Protein AF-A0A4W3GFA6-F1 (afdb_monomer)

Organism: Callorhinchus milii (NCBI:txid7868)

Mean predicted aligned error: 4.29 Å

Radius of gyration: 12.39 Å; Cα contacts (8 Å, |Δi|>4): 155; chains: 1; bounding box: 32×21×29 Å

pLDDT: mean 89.23, std 7.23, range [68.44, 96.12]

Structure (mmCIF, N/CA/C/O backbone):
data_AF-A0A4W3GFA6-F1
#
_entry.id   AF-A0A4W3GFA6-F1
#
loop_
_atom_site.group_PDB
_atom_site.id
_atom_site.type_symbol
_atom_site.label_atom_id
_atom_site.label_alt_id
_atom_site.label_comp_id
_atom_site.label_asym_id
_atom_site.label_entity_id
_atom_site.label_seq_id
_atom_site.pdbx_PDB_ins_code
_atom_site.Cartn_x
_atom_site.Cartn_y
_atom_site.Cartn_z
_atom_site.occupancy
_atom_site.B_iso_or_equiv
_atom_site.auth_seq_id
_atom_site.auth_comp_id
_atom_site.auth_asym_id
_atom_site.auth_atom_id
_atom_site.pdbx_PDB_model_num
ATOM 1 N N . TYR A 1 1 ? -1.095 -9.795 -5.134 1.00 88.38 1 TYR A N 1
ATOM 2 C CA . TYR A 1 1 ? 0.199 -9.088 -5.164 1.00 88.38 1 TYR A CA 1
ATOM 3 C C . TYR A 1 1 ? 0.964 -9.508 -6.402 1.00 88.38 1 TYR A C 1
ATOM 5 O O . TYR A 1 1 ? 0.829 -10.656 -6.806 1.00 88.38 1 TYR A O 1
ATOM 13 N N . THR A 1 2 ? 1.755 -8.611 -6.983 1.00 93.38 2 THR A N 1
ATOM 14 C CA . THR A 1 2 ? 2.790 -8.942 -7.979 1.00 93.38 2 THR A CA 1
ATOM 15 C C . THR A 1 2 ? 4.090 -8.248 -7.571 1.00 93.38 2 THR A C 1
ATOM 17 O O . THR A 1 2 ? 4.044 -7.268 -6.827 1.00 93.38 2 THR A O 1
ATOM 20 N N . SER A 1 3 ? 5.252 -8.747 -7.983 1.00 93.38 3 SER A N 1
ATOM 21 C CA . SER A 1 3 ? 6.547 -8.197 -7.563 1.00 93.38 3 SER A CA 1
ATOM 22 C C . SER A 1 3 ? 7.514 -8.051 -8.733 1.00 93.38 3 SER A C 1
ATOM 24 O O . SER A 1 3 ? 7.405 -8.740 -9.745 1.00 93.38 3 SER A O 1
ATOM 26 N N . ARG A 1 4 ? 8.454 -7.119 -8.580 1.00 93.56 4 ARG A N 1
ATOM 27 C CA . ARG A 1 4 ? 9.611 -6.922 -9.451 1.00 93.56 4 ARG A CA 1
ATOM 28 C C . ARG A 1 4 ? 10.862 -6.825 -8.567 1.00 93.56 4 ARG A C 1
ATOM 30 O O . ARG A 1 4 ? 11.210 -5.720 -8.131 1.00 93.56 4 ARG A O 1
ATOM 37 N N . PRO A 1 5 ? 11.486 -7.969 -8.236 1.00 90.00 5 PRO A N 1
ATOM 38 C CA . PRO A 1 5 ? 12.573 -8.039 -7.261 1.00 90.00 5 PRO A CA 1
ATOM 39 C C . PRO A 1 5 ? 13.793 -7.197 -7.639 1.00 90.00 5 PRO A C 1
ATOM 41 O O . PRO A 1 5 ? 14.404 -6.595 -6.765 1.00 90.00 5 PRO A O 1
ATOM 44 N N . GLU A 1 6 ? 14.097 -7.066 -8.934 1.00 92.75 6 GLU A N 1
ATOM 45 C CA . GLU A 1 6 ? 15.263 -6.320 -9.437 1.00 92.75 6 GLU A CA 1
ATOM 46 C C . GLU A 1 6 ? 15.191 -4.820 -9.114 1.00 92.75 6 GLU A C 1
ATOM 48 O O . GLU A 1 6 ? 16.185 -4.107 -9.218 1.00 92.75 6 GLU A O 1
ATOM 53 N N . GLN A 1 7 ? 14.003 -4.328 -8.751 1.00 91.00 7 GLN A N 1
ATOM 54 C CA . GLN A 1 7 ? 13.747 -2.934 -8.391 1.00 91.00 7 GLN A CA 1
ATOM 55 C C . GLN A 1 7 ? 13.240 -2.777 -6.954 1.00 91.00 7 GLN A C 1
ATOM 57 O O . GLN A 1 7 ? 12.798 -1.689 -6.588 1.00 91.00 7 GLN A O 1
ATOM 62 N N . SER A 1 8 ? 13.259 -3.847 -6.150 1.00 93.38 8 SER A N 1
ATOM 63 C CA . SER A 1 8 ? 12.689 -3.860 -4.795 1.00 93.38 8 SER A CA 1
ATOM 64 C C . SER A 1 8 ? 11.236 -3.365 -4.763 1.00 93.38 8 SER A C 1
ATOM 66 O O . SER A 1 8 ? 10.847 -2.580 -3.893 1.00 93.38 8 SER A O 1
ATOM 68 N N . LEU A 1 9 ? 10.441 -3.796 -5.750 1.00 94.94 9 LEU A N 1
ATOM 69 C CA . LEU A 1 9 ? 9.074 -3.334 -5.973 1.00 94.94 9 LEU A CA 1
ATOM 70 C C . LEU A 1 9 ? 8.040 -4.432 -5.751 1.00 94.94 9 LEU A C 1
ATOM 72 O O . LEU A 1 9 ? 8.162 -5.541 -6.271 1.00 94.94 9 LEU A O 1
ATOM 76 N N . VAL A 1 10 ? 6.953 -4.074 -5.073 1.00 95.44 10 VAL A N 1
ATOM 77 C CA . VAL A 1 10 ? 5.756 -4.907 -4.933 1.00 95.44 10 VAL A CA 1
ATOM 78 C C . VAL A 1 10 ? 4.518 -4.078 -5.245 1.00 95.44 10 VAL A C 1
ATOM 80 O O . VAL A 1 10 ? 4.388 -2.934 -4.811 1.00 95.44 10 VAL A O 1
ATOM 83 N N . TYR A 1 11 ? 3.587 -4.672 -5.981 1.00 95.19 11 TYR A N 1
ATOM 84 C CA . TYR A 1 11 ? 2.289 -4.095 -6.285 1.00 95.19 11 TYR A CA 1
ATOM 85 C C . TYR A 1 11 ? 1.190 -4.806 -5.494 1.00 95.19 11 TYR A C 1
ATOM 87 O O . TYR A 1 11 ? 0.997 -6.024 -5.600 1.00 95.19 11 TYR A O 1
ATOM 95 N N . ALA A 1 12 ? 0.447 -4.032 -4.707 1.00 95.31 12 ALA A N 1
ATOM 96 C CA . ALA A 1 12 ? -0.756 -4.483 -4.022 1.00 95.31 12 ALA A CA 1
ATOM 97 C C . ALA A 1 12 ? -1.977 -3.988 -4.798 1.00 95.31 12 ALA A C 1
ATOM 99 O O . ALA A 1 12 ? -2.257 -2.792 -4.816 1.00 95.31 12 ALA A O 1
ATOM 100 N N . VAL A 1 13 ? -2.676 -4.907 -5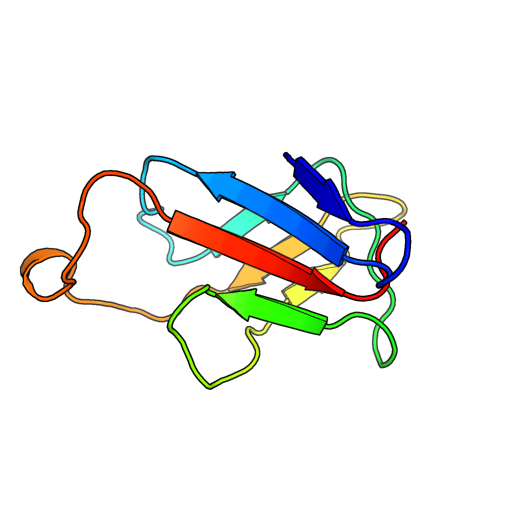.461 1.00 94.25 13 VAL A N 1
ATOM 101 C CA . VAL A 1 13 ? -3.869 -4.600 -6.256 1.00 94.25 13 VAL A CA 1
ATOM 102 C C . VAL A 1 13 ? -5.107 -4.848 -5.407 1.00 94.25 13 VAL A C 1
ATOM 104 O O . VAL A 1 13 ? -5.206 -5.892 -4.762 1.00 94.25 13 VAL A O 1
ATOM 107 N N . PHE A 1 14 ? -6.040 -3.903 -5.416 1.00 91.50 14 PHE A N 1
ATOM 108 C CA . PHE A 1 14 ? -7.325 -4.004 -4.735 1.00 91.50 14 PHE A CA 1
ATOM 109 C C . PHE A 1 14 ? -8.447 -3.538 -5.667 1.00 91.50 14 PHE A C 1
ATOM 111 O O . PHE A 1 14 ? -8.269 -2.613 -6.458 1.00 91.50 14 PHE A O 1
ATOM 118 N N . LEU A 1 15 ? -9.592 -4.216 -5.596 1.00 90.06 15 LEU A N 1
ATOM 119 C CA . LEU A 1 15 ? -10.711 -4.031 -6.532 1.00 90.06 15 LEU A CA 1
ATOM 120 C C . LEU A 1 15 ? -11.853 -3.190 -5.951 1.00 90.06 15 LEU A C 1
ATOM 122 O O . LEU A 1 15 ? -12.775 -2.819 -6.666 1.00 90.06 15 LEU A O 1
ATOM 126 N N . THR A 1 16 ? -11.780 -2.870 -4.659 1.00 86.94 16 THR A N 1
ATOM 127 C CA . THR A 1 16 ? -12.802 -2.097 -3.953 1.00 86.94 16 THR A CA 1
ATOM 128 C C . THR A 1 16 ? -12.137 -0.972 -3.185 1.00 86.94 16 THR A C 1
ATOM 130 O O . THR A 1 16 ? -11.321 -1.231 -2.298 1.00 86.94 16 THR A O 1
ATOM 133 N N . TRP A 1 17 ? -12.498 0.273 -3.497 1.00 87.00 17 TRP A N 1
ATOM 134 C CA . TRP A 1 17 ? -12.019 1.419 -2.734 1.00 87.00 17 TRP A CA 1
ATOM 135 C C . TRP A 1 17 ? -12.620 1.408 -1.317 1.00 87.00 17 TRP A C 1
ATOM 137 O O . TRP A 1 17 ? -13.839 1.263 -1.177 1.00 87.00 17 TRP A O 1
ATOM 147 N N . PRO A 1 18 ? -11.808 1.527 -0.252 1.00 86.81 18 PRO A N 1
ATOM 148 C CA . PRO A 1 18 ? -12.310 1.465 1.114 1.00 86.81 18 PRO A CA 1
ATOM 149 C C . PRO A 1 18 ? -13.105 2.727 1.473 1.00 86.81 18 PRO A C 1
ATOM 151 O O . PRO A 1 18 ? -12.742 3.835 1.094 1.00 86.81 18 PRO A O 1
ATOM 154 N N . LYS A 1 19 ? -14.169 2.566 2.268 1.00 83.06 19 LYS A N 1
ATOM 155 C CA . LYS A 1 19 ? -15.009 3.687 2.737 1.00 83.06 19 LYS A CA 1
ATOM 156 C C . LYS A 1 19 ? -14.330 4.566 3.793 1.00 83.06 19 LYS A C 1
ATOM 158 O O . LYS A 1 19 ? -14.772 5.680 4.031 1.00 83.06 19 LYS A O 1
ATOM 163 N N . THR A 1 20 ? -13.311 4.041 4.466 1.00 83.88 20 THR A N 1
ATOM 164 C CA . THR A 1 20 ? -12.616 4.685 5.591 1.00 83.88 20 THR A CA 1
ATOM 165 C C . THR A 1 20 ? -11.328 5.397 5.165 1.00 83.88 20 THR A C 1
ATOM 167 O O . THR A 1 20 ? -10.490 5.686 6.018 1.00 83.88 20 THR A O 1
ATOM 170 N N . ASP A 1 21 ? -11.120 5.602 3.856 1.00 85.94 21 ASP A N 1
ATOM 171 C CA . ASP A 1 21 ? -9.903 6.184 3.259 1.00 85.94 21 ASP A CA 1
ATOM 172 C C . ASP A 1 21 ? -8.595 5.546 3.766 1.00 85.94 21 ASP A C 1
ATOM 174 O O . ASP A 1 21 ? -7.524 6.146 3.766 1.00 85.94 21 ASP A O 1
ATOM 178 N N . SER A 1 22 ? -8.673 4.296 4.222 1.00 91.81 22 SER A N 1
ATOM 179 C CA . SER A 1 22 ? -7.561 3.568 4.820 1.00 91.81 22 SER A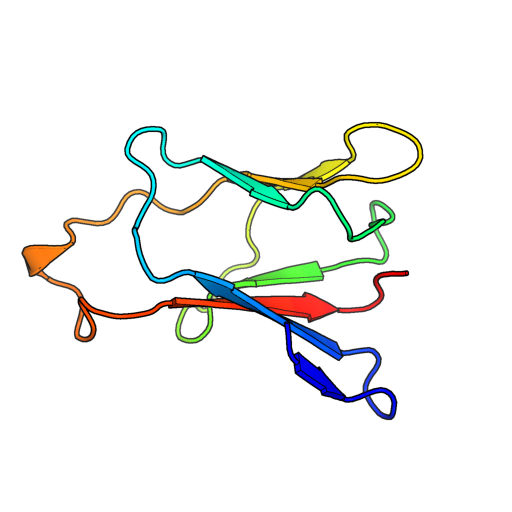 CA 1
ATOM 180 C C . SER A 1 22 ? -7.589 2.122 4.356 1.00 91.81 22 SER A C 1
ATOM 182 O O . SER A 1 22 ? -8.647 1.491 4.338 1.00 91.81 22 SER A O 1
ATOM 184 N N . LEU A 1 23 ? -6.424 1.590 3.999 1.00 94.19 23 LEU A N 1
ATOM 185 C CA . LEU A 1 23 ? -6.252 0.223 3.526 1.00 94.19 23 LEU A CA 1
ATOM 186 C C . LEU A 1 23 ? -5.247 -0.508 4.411 1.00 94.19 23 LEU A C 1
ATOM 188 O O . LEU A 1 23 ? -4.120 -0.050 4.587 1.00 94.19 23 LEU A O 1
ATOM 192 N N . ILE A 1 24 ? -5.646 -1.667 4.931 1.00 94.50 24 ILE A N 1
ATOM 193 C CA . ILE A 1 24 ? -4.759 -2.547 5.692 1.00 94.50 24 ILE A CA 1
ATOM 194 C C . ILE A 1 24 ? -4.195 -3.601 4.744 1.00 94.50 24 ILE A C 1
ATOM 196 O O . ILE A 1 24 ? -4.936 -4.382 4.149 1.00 94.50 24 ILE A O 1
ATOM 200 N N . LEU A 1 25 ? -2.873 -3.647 4.629 1.00 94.38 25 LEU A N 1
ATOM 201 C CA . LEU A 1 25 ? -2.151 -4.736 3.987 1.00 94.38 25 LEU A CA 1
ATOM 202 C C . LEU A 1 25 ? -1.558 -5.608 5.090 1.00 94.38 25 LEU A C 1
ATOM 204 O O . LEU A 1 25 ? -0.650 -5.163 5.777 1.00 94.38 25 LEU A O 1
ATOM 208 N N . GLY A 1 26 ? -2.046 -6.835 5.273 1.00 92.62 26 GLY A N 1
ATOM 209 C CA . GLY A 1 26 ? -1.588 -7.701 6.372 1.00 92.62 26 GLY A CA 1
ATOM 210 C C . GLY A 1 26 ? -0.210 -8.339 6.159 1.00 92.62 26 GLY A C 1
ATOM 211 O O . GLY A 1 26 ? 0.439 -8.717 7.124 1.00 92.62 26 GLY A O 1
ATOM 212 N N . ALA A 1 27 ? 0.234 -8.457 4.905 1.00 91.06 27 ALA A N 1
ATOM 213 C CA . ALA A 1 27 ? 1.445 -9.189 4.540 1.00 91.06 27 ALA A CA 1
ATOM 214 C C . ALA A 1 27 ? 2.762 -8.378 4.524 1.00 91.06 27 ALA A C 1
ATOM 216 O O . ALA A 1 27 ? 3.773 -8.924 4.950 1.00 91.06 27 ALA A O 1
ATOM 217 N N . PRO A 1 28 ? 2.831 -7.132 4.022 1.00 91.88 28 PRO A N 1
ATOM 218 C CA . PRO A 1 28 ? 4.117 -6.455 3.876 1.00 91.88 28 PRO A CA 1
ATOM 219 C C . PRO A 1 28 ? 4.649 -5.925 5.210 1.00 91.88 28 PRO A C 1
ATOM 221 O O . PRO A 1 28 ? 3.877 -5.472 6.061 1.00 91.88 28 PRO A O 1
ATOM 224 N N . SER A 1 29 ? 5.973 -5.915 5.355 1.00 91.62 29 SER A N 1
ATOM 225 C CA . SER A 1 29 ? 6.682 -5.188 6.406 1.00 91.62 29 SER A CA 1
ATOM 226 C C . SER A 1 29 ? 7.425 -3.997 5.798 1.00 91.62 29 SER A C 1
ATOM 228 O O . SER A 1 29 ? 8.184 -4.138 4.837 1.00 91.62 29 SER A O 1
ATOM 230 N N . ALA A 1 30 ? 7.163 -2.798 6.320 1.00 91.25 30 ALA A N 1
ATOM 231 C CA . ALA A 1 30 ? 7.725 -1.549 5.814 1.00 91.25 30 ALA A CA 1
ATOM 232 C C . ALA A 1 30 ? 8.498 -0.815 6.914 1.00 91.25 30 ALA A C 1
ATOM 234 O O . ALA A 1 30 ? 8.048 -0.733 8.058 1.00 91.25 30 ALA A O 1
ATOM 235 N N . THR A 1 31 ? 9.631 -0.224 6.542 1.00 91.62 31 THR A N 1
ATOM 236 C CA . THR A 1 31 ? 10.543 0.477 7.449 1.00 91.62 31 THR A CA 1
ATOM 237 C C . THR A 1 31 ? 10.475 1.980 7.204 1.00 91.62 31 THR A C 1
ATOM 239 O O . THR A 1 31 ? 10.674 2.452 6.080 1.00 91.62 31 THR A O 1
ATOM 242 N N . ALA A 1 32 ? 10.173 2.752 8.251 1.00 87.31 32 ALA A N 1
ATOM 243 C CA . ALA A 1 32 ? 10.053 4.204 8.149 1.00 87.31 32 ALA A CA 1
ATOM 244 C C . ALA A 1 32 ? 11.381 4.822 7.673 1.00 87.31 32 ALA A C 1
ATOM 246 O O . ALA A 1 32 ? 12.452 4.415 8.113 1.00 87.31 32 ALA A O 1
ATOM 247 N N . GLY A 1 33 ? 11.314 5.771 6.737 1.00 87.94 33 GLY A N 1
ATOM 248 C CA . GLY A 1 33 ? 12.496 6.392 6.123 1.00 87.94 33 GLY A CA 1
ATOM 249 C C . GLY A 1 33 ? 13.139 5.597 4.976 1.00 87.94 33 GLY A C 1
ATOM 250 O O . GLY A 1 33 ? 13.890 6.181 4.202 1.00 87.94 33 GLY A O 1
ATOM 251 N N . HIS A 1 34 ? 12.807 4.312 4.806 1.00 91.19 34 HIS A N 1
ATOM 252 C CA . HIS A 1 34 ? 13.347 3.464 3.730 1.00 91.19 34 HIS A CA 1
ATOM 253 C C . HIS A 1 34 ? 12.281 3.021 2.726 1.00 91.19 34 HIS A C 1
ATOM 255 O O . HIS A 1 34 ? 12.519 3.018 1.513 1.00 91.19 34 HIS A O 1
ATOM 261 N N . SER A 1 35 ? 11.107 2.637 3.226 1.00 94.12 35 SER A N 1
ATOM 262 C CA . SER A 1 35 ? 10.004 2.156 2.404 1.00 94.12 35 SER A CA 1
ATOM 263 C C . SER A 1 35 ? 9.141 3.310 1.908 1.00 94.12 35 SER A C 1
ATOM 265 O O . SER A 1 35 ? 8.875 4.279 2.625 1.00 94.12 35 SER A O 1
ATOM 267 N N . LYS A 1 36 ? 8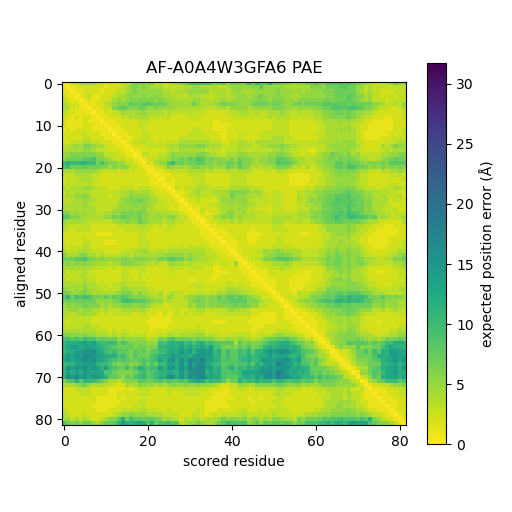.656 3.189 0.671 1.00 95.25 36 LYS A N 1
ATOM 268 C CA . LYS A 1 36 ? 7.794 4.198 0.045 1.00 95.25 36 LYS A CA 1
ATOM 269 C C . LYS A 1 3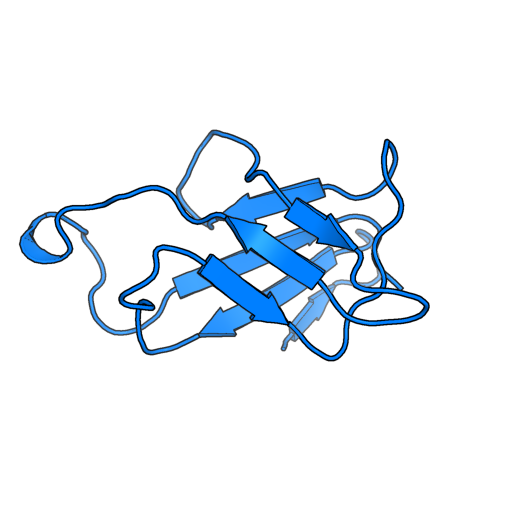6 ? 6.544 3.556 -0.531 1.00 95.25 36 LYS A C 1
ATOM 271 O O . LYS A 1 36 ? 6.630 2.612 -1.313 1.00 95.25 36 LYS A O 1
ATOM 276 N N . VAL A 1 37 ? 5.390 4.121 -0.192 1.00 96.12 37 VAL A N 1
ATOM 277 C CA . VAL A 1 37 ? 4.080 3.700 -0.697 1.00 96.12 37 VAL A CA 1
ATOM 278 C C . VAL A 1 37 ? 3.547 4.782 -1.625 1.00 96.12 37 VAL A C 1
ATOM 280 O O . VAL A 1 37 ? 3.526 5.957 -1.270 1.00 96.12 37 VAL A O 1
ATOM 283 N N . THR A 1 38 ? 3.135 4.396 -2.828 1.00 95.56 38 THR A N 1
ATOM 284 C CA . THR A 1 38 ? 2.531 5.294 -3.827 1.00 95.56 38 THR A CA 1
ATOM 285 C C . THR A 1 38 ? 1.307 4.627 -4.435 1.00 95.56 38 THR A C 1
AT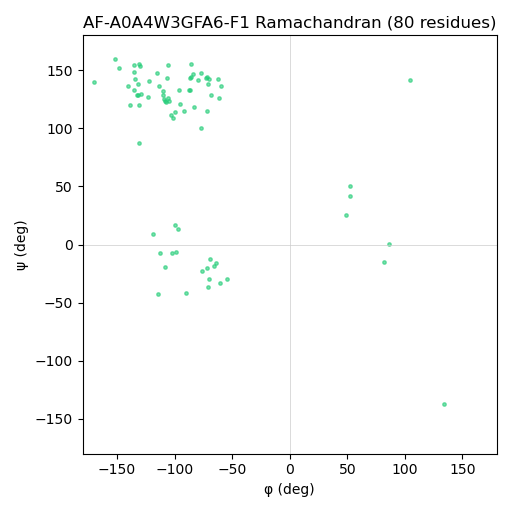OM 287 O O . THR A 1 38 ? 1.289 3.407 -4.566 1.00 95.56 38 THR A O 1
ATOM 290 N N . LEU A 1 39 ? 0.299 5.403 -4.825 1.00 93.69 39 LEU A N 1
ATOM 291 C CA . LEU A 1 39 ? -0.804 4.907 -5.648 1.00 93.69 39 LEU A CA 1
ATOM 292 C C . LEU A 1 39 ? -0.409 5.039 -7.124 1.00 93.69 39 LEU A C 1
ATOM 294 O O . LEU A 1 39 ? 0.116 6.073 -7.535 1.00 93.69 39 LEU A O 1
ATOM 298 N N . VAL A 1 40 ? -0.614 3.995 -7.928 1.00 91.62 40 VAL A N 1
ATOM 299 C CA . VAL A 1 40 ? -0.320 4.056 -9.368 1.00 91.62 40 VAL A CA 1
ATOM 300 C C . VAL A 1 40 ? -1.189 5.138 -10.016 1.00 91.62 40 VAL A C 1
ATOM 302 O O . VAL A 1 40 ? -2.405 5.133 -9.860 1.00 91.62 40 VAL A O 1
ATOM 305 N N . GLY A 1 41 ? -0.552 6.071 -10.730 1.00 87.50 41 GLY A N 1
ATOM 306 C CA . GLY A 1 41 ? -1.221 7.235 -11.325 1.00 87.50 41 GLY A CA 1
ATOM 307 C C . GLY A 1 41 ? -1.357 8.447 -10.395 1.00 87.50 41 GLY A C 1
ATOM 308 O O . GLY A 1 41 ? -1.872 9.472 -10.825 1.00 87.50 41 GLY A O 1
ATOM 309 N N . TYR A 1 42 ? -0.870 8.365 -9.153 1.00 88.25 42 TYR A N 1
ATOM 310 C CA . TYR A 1 42 ? -0.832 9.480 -8.206 1.00 88.25 42 TYR A CA 1
ATOM 311 C C . TYR A 1 42 ? 0.617 9.927 -7.976 1.00 88.25 42 TYR A C 1
ATOM 313 O O . TYR A 1 42 ? 1.500 9.093 -7.758 1.00 88.25 42 TYR A O 1
ATOM 321 N N . SER A 1 43 ? 0.877 11.235 -8.054 1.00 86.56 43 SER A N 1
ATOM 322 C CA . SER A 1 43 ? 2.236 11.784 -7.943 1.00 86.56 43 SER A CA 1
ATOM 323 C C . SER A 1 43 ? 2.786 11.689 -6.523 1.00 86.56 43 SER A C 1
ATOM 325 O O . SER A 1 43 ? 3.975 11.416 -6.335 1.00 86.56 43 SER A O 1
ATOM 327 N N . GLU A 1 44 ? 1.920 11.878 -5.526 1.00 90.56 44 GLU A N 1
ATOM 328 C CA . GLU A 1 44 ? 2.355 12.017 -4.144 1.00 90.56 44 GLU A CA 1
ATOM 329 C C . GLU A 1 44 ? 2.529 10.667 -3.432 1.00 90.56 44 GLU A C 1
ATOM 331 O O . GLU A 1 44 ? 1.755 9.722 -3.637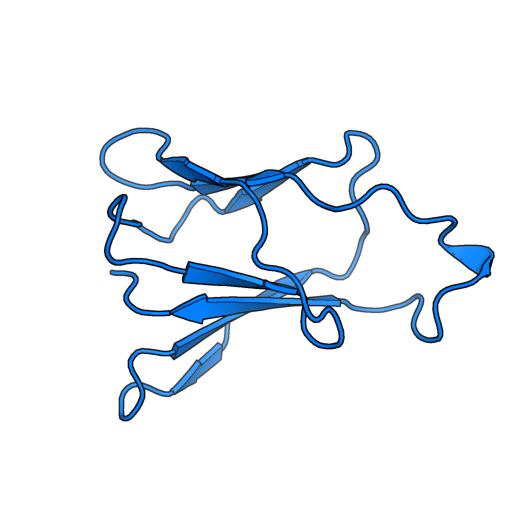 1.00 90.56 44 GLU A O 1
ATOM 336 N N . PRO A 1 45 ? 3.534 10.552 -2.548 1.00 93.81 45 PRO A N 1
ATOM 337 C CA . PRO A 1 45 ? 3.634 9.426 -1.633 1.00 93.81 45 PRO A CA 1
ATOM 338 C C . PRO A 1 45 ? 2.430 9.390 -0.690 1.00 93.81 45 PRO A C 1
ATOM 340 O O . PRO A 1 45 ? 1.968 10.421 -0.200 1.00 93.81 45 PRO A O 1
ATOM 343 N N . LEU A 1 46 ? 1.956 8.187 -0.385 1.00 94.88 46 LEU A N 1
ATOM 344 C CA . LEU A 1 46 ? 0.905 7.997 0.604 1.00 94.88 46 LEU A CA 1
ATOM 345 C C . LEU A 1 46 ? 1.494 7.943 2.009 1.00 94.88 46 LEU A C 1
ATOM 347 O O . LEU A 1 46 ? 2.592 7.420 2.223 1.00 94.88 46 LEU A O 1
ATOM 351 N N . ARG A 1 47 ? 0.726 8.442 2.979 1.00 95.00 47 ARG A N 1
ATOM 352 C CA . ARG A 1 47 ? 1.028 8.236 4.397 1.00 95.00 47 ARG A CA 1
ATOM 353 C C . ARG A 1 47 ? 0.724 6.791 4.763 1.00 95.00 47 ARG A C 1
ATOM 355 O O . ARG A 1 47 ? -0.241 6.207 4.273 1.00 95.00 47 ARG A O 1
ATOM 362 N N . TRP A 1 48 ? 1.549 6.217 5.625 1.00 95.25 48 TRP A N 1
ATOM 363 C CA . TRP A 1 48 ? 1.372 4.852 6.090 1.00 95.25 48 TRP A CA 1
ATOM 364 C C . TRP A 1 48 ? 1.958 4.667 7.488 1.00 95.25 48 TRP A C 1
ATOM 366 O O . TRP A 1 48 ? 2.811 5.443 7.921 1.00 95.25 48 TRP A O 1
ATOM 376 N N . GLN A 1 49 ? 1.508 3.623 8.178 1.00 94.44 49 GLN A N 1
ATOM 377 C CA . GLN A 1 49 ? 1.990 3.220 9.492 1.00 94.44 49 GLN A CA 1
ATOM 378 C C . GLN A 1 49 ? 2.201 1.701 9.539 1.00 94.44 49 GLN A C 1
ATOM 380 O O . GLN A 1 49 ? 1.334 0.934 9.117 1.00 94.44 49 GLN A O 1
ATOM 385 N N . ALA A 1 50 ? 3.351 1.261 10.053 1.00 93.19 50 ALA A N 1
ATOM 386 C CA . ALA A 1 50 ? 3.598 -0.153 10.328 1.00 93.19 50 ALA A CA 1
ATOM 387 C C . ALA A 1 50 ? 2.763 -0.613 11.533 1.00 93.19 50 ALA A C 1
ATOM 389 O O . ALA A 1 50 ? 2.676 0.093 12.538 1.00 93.19 50 ALA A O 1
ATOM 390 N N . MET A 1 51 ? 2.170 -1.803 11.445 1.00 91.69 51 MET A N 1
ATOM 391 C CA . MET A 1 51 ? 1.262 -2.341 12.470 1.00 91.69 51 MET A CA 1
ATOM 392 C C . MET A 1 51 ? 1.931 -3.351 13.421 1.00 91.69 51 MET A C 1
ATOM 394 O O . MET A 1 51 ? 1.250 -4.095 14.122 1.00 91.69 51 MET A O 1
ATOM 398 N N . GLY A 1 52 ? 3.265 -3.386 13.463 1.00 87.00 52 GLY A N 1
ATOM 399 C CA . GLY A 1 52 ? 4.045 -4.319 14.278 1.00 87.00 52 GLY A CA 1
ATOM 400 C C . GLY A 1 52 ? 5.183 -4.938 13.472 1.00 87.00 52 GLY A C 1
ATOM 401 O O . GLY A 1 52 ? 5.857 -4.241 12.720 1.00 87.00 52 GLY A O 1
ATOM 402 N N . LYS A 1 53 ? 5.395 -6.254 13.620 1.00 84.25 53 LYS A N 1
ATOM 403 C CA . LYS A 1 53 ? 6.408 -7.004 12.845 1.00 84.25 53 LYS A CA 1
ATOM 404 C C . LYS A 1 53 ? 6.038 -7.145 11.363 1.00 84.25 53 LYS A C 1
ATOM 406 O O . LYS A 1 53 ? 6.917 -7.243 10.511 1.00 84.25 53 LYS A O 1
ATOM 411 N N . GLN A 1 54 ? 4.740 -7.169 11.080 1.00 90.50 54 GLN A N 1
ATOM 412 C CA . GLN A 1 54 ? 4.157 -7.320 9.756 1.00 90.50 54 GLN A CA 1
ATOM 413 C C . GLN A 1 54 ? 2.842 -6.540 9.727 1.00 90.50 54 GLN A C 1
ATOM 415 O O . GLN A 1 54 ? 2.192 -6.379 10.764 1.00 90.50 54 GLN A O 1
ATOM 420 N N . GLY A 1 55 ? 2.457 -6.060 8.553 1.00 92.81 55 GLY A N 1
ATOM 421 C CA . GLY A 1 55 ? 1.226 -5.317 8.371 1.00 92.81 55 GLY A CA 1
ATOM 422 C C . GLY A 1 55 ? 1.461 -3.819 8.204 1.00 92.81 55 GLY A C 1
ATOM 423 O O . GLY A 1 55 ? 2.311 -3.210 8.860 1.00 92.81 55 GLY A O 1
ATOM 424 N N . LEU A 1 56 ? 0.671 -3.223 7.319 1.00 94.94 56 LEU A N 1
ATOM 425 C CA . LEU A 1 56 ? 0.798 -1.842 6.891 1.00 94.94 56 LEU A CA 1
ATOM 426 C C . LEU A 1 56 ? -0.584 -1.199 6.784 1.00 94.94 56 LEU A C 1
ATOM 428 O O . LEU A 1 56 ? -1.411 -1.643 5.988 1.00 94.94 56 LEU A O 1
ATOM 432 N N . LEU A 1 57 ? -0.813 -0.133 7.545 1.00 95.44 57 LEU A N 1
ATOM 433 C CA . LEU A 1 57 ? -1.977 0.732 7.394 1.00 95.44 57 LEU A CA 1
ATOM 434 C C . LEU A 1 57 ? -1.610 1.877 6.453 1.00 95.44 57 LEU A C 1
ATOM 436 O O . LEU A 1 57 ? -0.754 2.691 6.783 1.00 95.44 57 LEU A O 1
ATOM 440 N N . VAL A 1 58 ? -2.240 1.942 5.287 1.00 96.00 58 VAL A N 1
ATOM 441 C CA . VAL A 1 58 ? -2.010 2.986 4.282 1.00 96.00 58 VAL A CA 1
ATOM 442 C C . VAL A 1 58 ? -3.189 3.946 4.279 1.00 96.00 58 VAL A C 1
ATOM 444 O O . VAL A 1 58 ? -4.326 3.516 4.101 1.00 96.00 58 VAL A O 1
ATOM 447 N N . THR A 1 59 ? -2.925 5.242 4.429 1.00 95.12 59 THR A N 1
ATOM 448 C CA . THR A 1 59 ? -3.929 6.294 4.250 1.00 95.12 59 THR A CA 1
ATOM 449 C C . THR A 1 59 ? -4.041 6.623 2.768 1.00 95.12 59 THR A C 1
ATOM 451 O O . THR A 1 59 ? -3.070 7.051 2.138 1.00 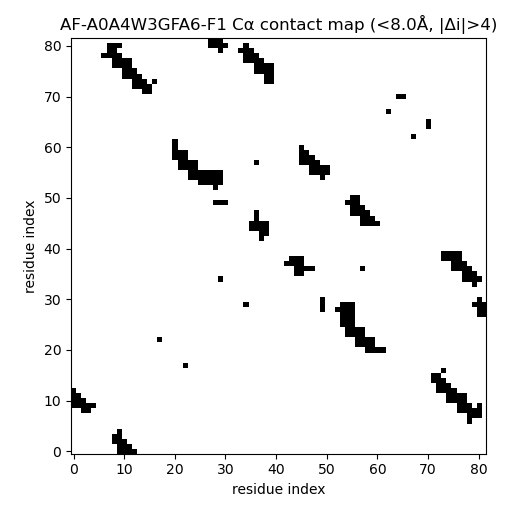95.12 59 THR A O 1
ATOM 454 N N . LEU A 1 60 ? -5.222 6.402 2.204 1.00 92.19 60 LEU A N 1
ATOM 45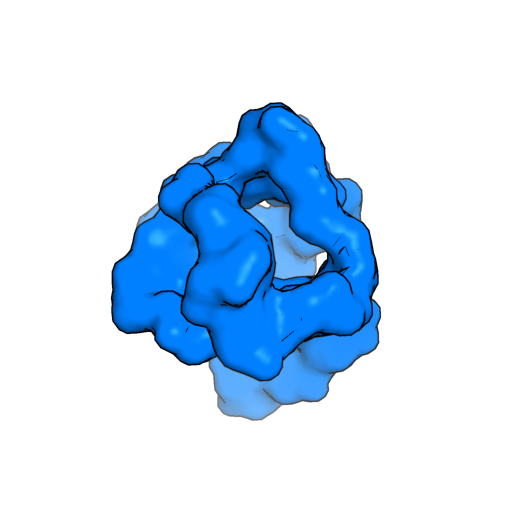5 C CA . LEU A 1 60 ? -5.526 6.724 0.821 1.00 92.19 60 LEU A CA 1
ATOM 456 C C . LEU A 1 60 ? -5.983 8.186 0.697 1.00 92.19 60 LEU A C 1
ATOM 458 O O . LEU A 1 60 ? -6.486 8.761 1.662 1.00 92.19 60 LEU A O 1
ATOM 462 N N . PRO A 1 61 ? -5.824 8.807 -0.482 1.00 87.75 61 PRO A N 1
ATOM 463 C CA . PRO A 1 61 ? -6.392 10.122 -0.734 1.00 87.75 61 PRO A CA 1
ATOM 464 C C . PRO A 1 61 ? -7.916 10.019 -0.822 1.00 87.75 61 PRO A C 1
ATOM 466 O O . PRO A 1 61 ? -8.443 9.078 -1.415 1.00 87.75 61 PRO A O 1
ATOM 469 N N . THR A 1 62 ? -8.629 11.011 -0.303 1.00 81.62 62 THR A N 1
ATOM 470 C CA . THR A 1 62 ? -10.074 11.106 -0.512 1.00 81.62 62 THR A CA 1
ATOM 471 C C . THR A 1 62 ? -10.335 11.510 -1.964 1.00 81.62 62 THR A C 1
ATOM 473 O O . THR A 1 62 ? -9.980 12.612 -2.386 1.00 81.62 62 THR A O 1
ATOM 476 N N . PHE A 1 63 ? -10.952 10.620 -2.740 1.00 75.81 63 PHE A N 1
ATOM 477 C CA . PHE A 1 63 ? -11.358 10.889 -4.119 1.00 75.81 63 PHE A CA 1
ATOM 478 C C . PHE A 1 63 ? -12.874 10.859 -4.257 1.00 75.81 63 PHE A C 1
ATOM 480 O O . PHE A 1 63 ? -13.559 10.044 -3.640 1.00 75.81 63 PHE A O 1
ATOM 487 N N . ASN A 1 64 ? -13.399 11.679 -5.166 1.00 72.75 64 ASN A N 1
ATOM 488 C CA . ASN A 1 64 ? -14.710 11.412 -5.731 1.00 72.75 64 ASN A CA 1
ATOM 489 C C . ASN A 1 64 ? -14.548 10.291 -6.768 1.00 72.75 64 ASN A C 1
ATOM 491 O O . ASN A 1 64 ? -14.072 10.531 -7.876 1.00 72.75 64 ASN A O 1
ATOM 495 N N . LEU A 1 65 ? -14.893 9.057 -6.395 1.00 70.00 65 LEU A N 1
ATOM 496 C CA . LEU A 1 65 ? -14.683 7.861 -7.226 1.00 70.00 65 LEU A CA 1
ATOM 497 C C . LEU A 1 65 ? -15.307 7.982 -8.623 1.00 70.00 65 LEU A C 1
ATOM 499 O O . LEU A 1 65 ? -14.758 7.454 -9.585 1.00 70.00 65 LEU A O 1
ATOM 503 N N . ASN A 1 66 ? -16.394 8.747 -8.748 1.00 69.88 66 ASN A N 1
ATOM 504 C CA . ASN A 1 66 ? -17.065 9.013 -10.022 1.00 69.88 66 ASN A CA 1
ATOM 505 C C . ASN A 1 66 ? -16.208 9.830 -11.005 1.00 69.88 66 ASN A C 1
ATOM 507 O O . ASN A 1 66 ? -16.506 9.860 -12.194 1.00 69.88 66 ASN A O 1
ATOM 511 N N . GLN A 1 67 ? -15.168 10.509 -10.517 1.00 70.25 67 GLN A N 1
ATOM 512 C CA . GLN A 1 67 ? -14.255 11.327 -11.318 1.00 70.25 67 GLN A CA 1
ATOM 513 C C . GLN A 1 67 ? -12.955 10.592 -11.670 1.00 70.25 67 GLN A C 1
ATOM 515 O O . GLN A 1 67 ? -12.142 11.121 -12.427 1.00 70.25 67 GLN A O 1
ATOM 520 N N . LEU A 1 68 ? -12.731 9.391 -11.127 1.00 73.62 68 LEU A N 1
ATOM 521 C CA . LEU A 1 68 ? -11.534 8.620 -11.438 1.00 73.62 68 LEU A CA 1
ATOM 522 C C . LEU A 1 68 ? -11.687 7.899 -12.786 1.00 73.62 68 LEU A C 1
ATOM 524 O O . LEU A 1 68 ? -12.751 7.353 -13.080 1.00 73.62 68 LEU A O 1
ATOM 528 N N . PRO A 1 69 ? -10.610 7.818 -13.590 1.00 68.44 69 PRO A N 1
ATOM 529 C CA . PRO A 1 69 ? -10.644 7.158 -14.897 1.00 68.44 69 PRO A CA 1
ATOM 530 C C . PRO A 1 69 ? -10.802 5.631 -14.803 1.00 68.44 69 PRO A C 1
ATOM 532 O O . PRO A 1 69 ? -11.063 4.979 -15.810 1.00 68.44 69 PRO A O 1
ATOM 535 N N . CYS A 1 70 ? -10.630 5.048 -13.612 1.00 70.94 70 CYS A N 1
ATOM 536 C CA . CYS A 1 70 ? -10.760 3.618 -13.354 1.00 70.94 70 CYS A CA 1
ATOM 537 C C . CYS A 1 70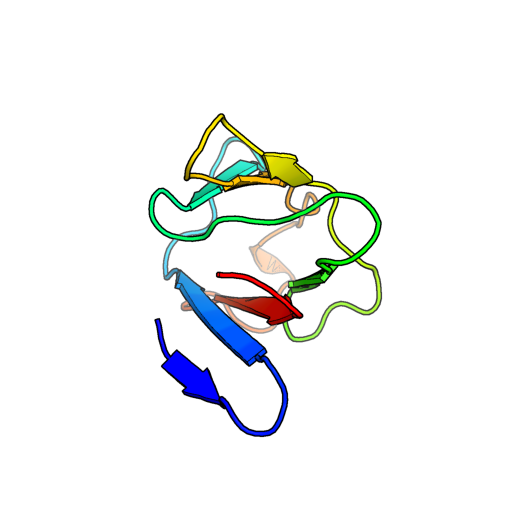 ? -11.625 3.387 -12.111 1.00 70.94 70 CYS A C 1
ATOM 539 O O . CYS A 1 70 ? -11.351 3.955 -11.052 1.00 70.94 70 CYS A O 1
ATOM 541 N N . GLN A 1 71 ? -12.639 2.529 -12.249 1.00 72.94 71 GLN A N 1
ATOM 542 C CA . GLN A 1 71 ? -13.585 2.189 -11.179 1.00 72.94 71 GLN A CA 1
ATOM 543 C C . GLN A 1 71 ? -13.462 0.736 -10.695 1.00 72.94 71 GLN A C 1
ATOM 545 O O . GLN A 1 71 ? -14.124 0.356 -9.734 1.00 72.94 71 GLN A O 1
ATOM 550 N N . TRP A 1 72 ? -12.645 -0.085 -11.362 1.00 80.69 72 TRP A N 1
ATOM 551 C CA . TRP A 1 72 ? -12.639 -1.542 -11.163 1.00 80.69 72 TRP A CA 1
ATOM 552 C C . TRP A 1 72 ? -11.412 -2.067 -10.425 1.00 80.69 72 TRP A C 1
ATOM 554 O O . TRP A 1 72 ? -11.432 -3.187 -9.919 1.00 80.69 72 TRP A O 1
ATOM 564 N N . GLY A 1 73 ? -10.326 -1.296 -10.384 1.00 88.50 73 GLY A N 1
ATOM 565 C CA . GLY A 1 73 ? -9.090 -1.758 -9.779 1.00 88.50 73 GLY A CA 1
ATOM 566 C C . GLY A 1 73 ? -8.059 -0.659 -9.613 1.00 88.50 73 GLY A C 1
ATOM 567 O O . GLY A 1 73 ? -7.842 0.170 -10.498 1.00 88.50 73 GLY A O 1
ATOM 568 N N . TRP A 1 74 ? -7.391 -0.703 -8.469 1.00 91.44 74 TRP A N 1
ATOM 569 C CA . TRP A 1 74 ? -6.330 0.213 -8.089 1.00 91.44 74 TRP A CA 1
ATOM 570 C C . TRP A 1 74 ? -5.127 -0.581 -7.604 1.00 91.44 74 TRP A C 1
ATOM 572 O O . TRP A 1 74 ? -5.254 -1.706 -7.118 1.00 91.44 74 TRP A O 1
ATOM 582 N N . ALA A 1 75 ? -3.942 0.005 -7.737 1.00 94.50 75 ALA A N 1
ATOM 583 C CA . ALA A 1 75 ? -2.703 -0.630 -7.323 1.00 94.50 75 ALA A CA 1
ATOM 584 C C . ALA A 1 75 ? -1.862 0.325 -6.480 1.00 94.50 75 ALA A C 1
ATOM 586 O O . ALA A 1 75 ? -1.570 1.448 -6.894 1.00 94.50 75 ALA A O 1
ATOM 587 N N . LEU A 1 76 ? -1.426 -0.144 -5.313 1.00 95.44 76 LEU A N 1
ATOM 588 C CA . LEU A 1 76 ? -0.348 0.482 -4.564 1.00 95.44 76 LEU A CA 1
ATOM 589 C C . LEU A 1 76 ? 0.984 -0.061 -5.058 1.00 95.44 76 LEU A C 1
ATOM 591 O O . LEU A 1 76 ? 1.163 -1.271 -5.159 1.00 95.44 76 LEU A O 1
ATOM 595 N N . ARG A 1 77 ? 1.929 0.837 -5.310 1.00 96.06 77 ARG A N 1
ATOM 596 C CA . ARG A 1 77 ? 3.330 0.533 -5.574 1.00 96.06 77 ARG A CA 1
ATOM 597 C C . ARG A 1 77 ? 4.133 0.754 -4.294 1.00 96.06 77 ARG A C 1
ATOM 599 O O . ARG A 1 77 ? 4.254 1.888 -3.818 1.00 96.06 77 ARG A O 1
ATOM 606 N N . LEU A 1 78 ? 4.667 -0.341 -3.769 1.00 95.62 78 LEU A N 1
ATOM 607 C CA . LEU A 1 78 ? 5.443 -0.447 -2.538 1.00 95.62 78 LEU A CA 1
ATOM 608 C C . LEU A 1 78 ? 6.921 -0.616 -2.909 1.00 95.62 78 LEU A C 1
ATOM 610 O O . LEU A 1 78 ? 7.260 -1.541 -3.644 1.00 95.62 78 LEU A O 1
ATOM 614 N N . HIS A 1 79 ? 7.787 0.269 -2.419 1.00 95.06 79 HIS A N 1
ATOM 615 C CA . HIS A 1 79 ? 9.240 0.168 -2.593 1.00 95.06 79 HIS A CA 1
ATOM 616 C C . HIS A 1 79 ? 9.904 -0.241 -1.290 1.00 95.06 79 HIS A C 1
ATOM 618 O O . HIS A 1 79 ? 9.524 0.272 -0.233 1.00 95.06 79 HIS A O 1
ATOM 624 N N . ASN A 1 80 ? 10.949 -1.063 -1.402 1.00 92.25 80 ASN A N 1
ATOM 625 C CA . ASN A 1 80 ? 11.812 -1.471 -0.295 1.00 92.25 80 ASN A CA 1
ATOM 626 C C . ASN A 1 80 ? 10.996 -2.034 0.875 1.00 92.25 80 ASN A C 1
ATOM 628 O O . ASN A 1 80 ? 11.126 -1.572 2.009 1.00 92.25 80 ASN A O 1
ATOM 632 N N . ILE A 1 81 ? 10.099 -2.972 0.576 1.00 88.94 81 ILE A N 1
ATOM 633 C CA . ILE A 1 81 ? 9.350 -3.726 1.584 1.00 88.94 81 ILE A CA 1
ATOM 634 C C . ILE A 1 81 ? 9.889 -5.155 1.677 1.00 88.94 81 ILE A C 1
ATOM 636 O O . ILE A 1 81 ? 10.445 -5.660 0.699 1.00 88.94 81 ILE A O 1
ATOM 640 N N . ALA A 1 82 ? 9.709 -5.774 2.842 1.00 81.25 82 ALA A N 1
ATOM 641 C CA . ALA A 1 82 ? 10.012 -7.179 3.106 1.00 81.25 82 ALA A CA 1
ATOM 642 C C . ALA A 1 82 ? 8.729 -8.007 3.250 1.00 81.25 82 ALA A C 1
ATOM 644 O O . ALA A 1 82 ? 7.699 -7.441 3.698 1.00 81.25 82 ALA A O 1
#

Foldseek 3Di:
DDDDVVQQKDKDKDFDCDPVQKDKDFAKADDPPFKWKDKVVGPDTWDWDAPPRGMIITRHDDDPLVPDPDNGMIMIMMHNID

Solvent-accessible surface area (backbone atoms only — not comparable to full-atom values): 4889 Å² total; per-residue (Å²): 115,53,74,42,74,96,71,41,33,36,35,48,67,46,60,69,86,58,92,75,39,48,46,78,41,71,74,46,27,61,45,90,95,67,36,46,43,28,43,71,96,48,92,59,73,45,55,68,46,63,68,67,90,44,12,34,42,34,45,52,80,90,69,68,64,90,76,47,97,60,81,66,61,49,42,36,43,36,32,53,60,89

Secondary structure (DSSP, 8-state):
-EEEGGGTEEEEEESS--TTSEEEESS--B-TTT-EEEETT-SSBPPEEE-SSS-EEEEPP---GGGSS-SS-EEEEEESB-

InterPro domains:
  IPR013780 Glycosyl hydrolase, all-beta [G3DSA:2.60.40.1180] (1-81)
  IPR031919 Alpha-L-fucosidase, C-terminal [PF16757] (1-78)

Sequence (82 aa):
YTSRPEQSLVYAVFLTWPKTDSLILGAPSATAGHSKVTLVGYSEPLRWQAMGKQGLLVTLPTFNLNQLPCQWGWALRLHNIA

Nearest PDB structures (foldseek):
  7pls-assembly1_A  TM=9.076E-01  e=1.123E-05  Homo sapiens
  7xsg-assembly1_B-2  TM=7.897E-01  e=1.226E-02  Cecembia lonarensis LW9
  7xsh-assembly1_A  TM=7.981E-01  e=1.989E-02  Cecembia lonarensis LW9
  5i82-assembly1_A  TM=4.426E-01  e=8.152E-01  Corynebacterium diphtheriae
  8g0f-assembly1_A  TM=4.477E-01  e=1.254E+00  Corynebacterium diphtheriae